Protein AF-A0A2T5JIT2-F1 (afdb_monomer_lite)

Sequence (147 aa):
MPAYPKAENPLPFDAGPASDNLHFIDGPSIVVGDDYIVRYTLVIKSSAGAMNISYEGMRCATDGARENARAEILILKFQVTEKRLYAIGRDDKTWVRVQVSKWEELEDISQHYAQRALSRYFFCPANIVVRNEREAIQALKRGSLHA

pLDDT: mean 87.12, std 15.05, range [44.0, 98.5]

Radius of gyration: 15.17 Å; chains: 1; bounding box: 47×31×35 Å

Foldseek 3Di:
DDQQADPVAWLWADLPPLAPWTKTWRLRQWWCDPVRKTWTWIWTAHPVGDIKIFTKIKHFLDQDDDPDPPPDDDPPPRGFMWMWTQWTADPVRDTDGDPDTDIDTQPPDSVSSNVVRCCPQAQQPVRHGDPTSVRRSVSSNVNSVVD

Structure (mmCIF, N/CA/C/O backbone):
data_AF-A0A2T5JIT2-F1
#
_entry.id   AF-A0A2T5JIT2-F1
#
loop_
_atom_site.group_PDB
_atom_site.id
_atom_site.type_symbol
_atom_site.label_atom_id
_atom_site.label_alt_id
_atom_site.label_comp_id
_atom_site.label_asym_id
_atom_site.label_entity_id
_atom_site.label_seq_id
_atom_site.pdbx_PDB_ins_code
_atom_site.Cartn_x
_atom_site.Cartn_y
_atom_site.Cartn_z
_atom_site.occupancy
_atom_site.B_iso_or_equiv
_atom_site.auth_seq_id
_atom_site.auth_comp_id
_atom_site.auth_asym_id
_atom_site.auth_atom_id
_atom_site.pdbx_PDB_model_num
ATOM 1 N N . MET A 1 1 ? -11.744 2.274 -11.460 1.00 89.38 1 MET A N 1
ATOM 2 C CA . MET A 1 1 ? -11.612 2.277 -9.988 1.00 89.38 1 MET A CA 1
ATOM 3 C C . MET A 1 1 ? -11.806 0.852 -9.510 1.00 89.38 1 MET A C 1
ATOM 5 O O . MET A 1 1 ? -12.659 0.196 -10.106 1.00 89.38 1 MET A O 1
ATOM 9 N N . PRO A 1 2 ? -11.039 0.356 -8.524 1.00 94.75 2 PRO A N 1
ATOM 10 C CA . PRO A 1 2 ? -11.311 -0.954 -7.942 1.00 94.75 2 PRO A CA 1
ATOM 11 C C . PRO A 1 2 ? -12.689 -0.959 -7.271 1.00 94.75 2 PRO A C 1
ATOM 13 O O . PRO A 1 2 ? -13.261 0.101 -6.978 1.00 94.75 2 PRO A O 1
ATOM 16 N N . ALA A 1 3 ? -13.217 -2.154 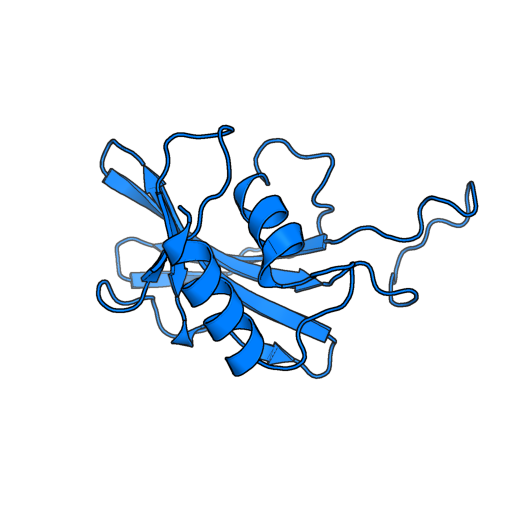-7.012 1.00 95.25 3 ALA A N 1
ATOM 17 C CA . ALA A 1 3 ? -14.346 -2.294 -6.103 1.00 95.25 3 ALA A CA 1
ATOM 18 C C . ALA A 1 3 ? -13.995 -1.661 -4.745 1.00 95.25 3 ALA A C 1
ATOM 20 O O . ALA A 1 3 ? -12.835 -1.656 -4.335 1.00 95.25 3 ALA A O 1
ATOM 21 N N . TYR A 1 4 ? -14.986 -1.088 -4.062 1.00 94.69 4 TYR A N 1
ATOM 22 C CA . TYR A 1 4 ? -14.755 -0.538 -2.729 1.00 94.69 4 TYR A CA 1
ATOM 23 C C . TYR A 1 4 ? -14.382 -1.675 -1.756 1.00 94.69 4 TYR A C 1
ATOM 25 O O . TYR A 1 4 ? -15.023 -2.734 -1.816 1.00 94.69 4 TYR A O 1
ATOM 33 N N . PRO A 1 5 ? -13.376 -1.490 -0.879 1.00 93.44 5 PRO A N 1
ATOM 34 C CA . PRO A 1 5 ? -12.900 -2.549 0.003 1.00 93.44 5 PRO A CA 1
ATOM 35 C C . PRO A 1 5 ? -14.010 -3.059 0.925 1.00 93.44 5 PRO A C 1
ATOM 37 O O . PRO A 1 5 ? -14.796 -2.289 1.484 1.00 93.44 5 PRO A O 1
ATOM 40 N N . LYS A 1 6 ? -14.072 -4.380 1.092 1.00 89.06 6 LYS A N 1
ATOM 41 C CA . LYS A 1 6 ? -15.003 -5.036 2.021 1.00 89.06 6 LYS A CA 1
ATOM 42 C C . LYS A 1 6 ? -14.311 -5.283 3.357 1.00 89.06 6 LYS A C 1
ATOM 44 O O . LYS A 1 6 ? -13.119 -5.569 3.388 1.00 89.06 6 LYS A O 1
ATOM 49 N N . ALA A 1 7 ? -15.076 -5.252 4.447 1.00 76.69 7 ALA A N 1
ATOM 50 C CA . ALA A 1 7 ? -14.555 -5.473 5.800 1.00 76.69 7 ALA A CA 1
ATOM 51 C C . ALA A 1 7 ? -13.877 -6.847 5.989 1.00 76.69 7 ALA A C 1
ATOM 53 O O . ALA A 1 7 ? -13.028 -6.994 6.859 1.00 76.69 7 ALA A O 1
ATOM 54 N N . GLU A 1 8 ? -14.234 -7.832 5.164 1.00 76.50 8 GLU A N 1
ATOM 55 C CA . GLU A 1 8 ? -13.755 -9.219 5.236 1.00 76.50 8 GLU A CA 1
ATOM 56 C C . GLU A 1 8 ? -12.420 -9.460 4.502 1.00 76.50 8 GLU A C 1
ATOM 58 O O . GLU A 1 8 ? -11.812 -10.512 4.675 1.00 76.50 8 GLU A O 1
ATOM 63 N N . ASN A 1 9 ? -11.946 -8.500 3.696 1.00 70.75 9 ASN A N 1
ATOM 64 C CA . ASN A 1 9 ? -10.784 -8.664 2.810 1.00 70.75 9 ASN A CA 1
ATOM 65 C C . ASN A 1 9 ? -9.482 -7.889 3.146 1.00 70.75 9 ASN A C 1
ATOM 67 O O . ASN A 1 9 ? -8.560 -7.956 2.321 1.00 70.75 9 ASN A O 1
ATOM 71 N N . PRO A 1 10 ? -9.332 -7.150 4.266 1.00 81.12 10 PRO A N 1
ATOM 72 C CA . PRO A 1 10 ? -8.114 -6.386 4.485 1.00 81.12 10 PRO A CA 1
ATOM 73 C C . PRO A 1 10 ? -6.951 -7.296 4.914 1.00 81.12 10 PRO A C 1
ATOM 75 O O . PRO A 1 10 ? -7.020 -7.978 5.933 1.00 81.12 10 PRO A O 1
ATOM 78 N N . LEU A 1 11 ? -5.863 -7.287 4.143 1.00 94.31 11 LEU A N 1
ATOM 79 C CA . LEU A 1 11 ? -4.583 -7.902 4.494 1.00 94.31 11 LEU A CA 1
ATOM 80 C C . LEU A 1 11 ? -3.818 -6.941 5.419 1.00 94.31 11 LEU A C 1
ATOM 82 O O . LEU A 1 11 ? -3.402 -5.882 4.938 1.00 94.31 11 LEU A O 1
ATOM 86 N N . PRO A 1 12 ? -3.648 -7.250 6.717 1.00 94.88 12 PRO A N 1
ATOM 87 C CA . PRO A 1 12 ? -2.957 -6.361 7.644 1.00 94.88 12 PRO A CA 1
ATOM 88 C C . PRO A 1 12 ? -1.453 -6.341 7.374 1.00 94.88 12 PRO A C 1
ATOM 90 O O . PRO A 1 12 ? -0.874 -7.346 6.958 1.00 94.88 12 PRO A O 1
ATOM 93 N N . PHE A 1 13 ? -0.804 -5.220 7.655 1.00 95.12 13 PHE A N 1
ATOM 94 C CA . PHE A 1 13 ? 0.654 -5.133 7.654 1.00 95.12 13 PHE A CA 1
ATOM 95 C C . PHE A 1 13 ? 1.135 -4.151 8.719 1.00 95.12 13 PHE A C 1
ATOM 97 O O . PHE A 1 13 ? 0.423 -3.210 9.064 1.00 95.12 13 PHE A O 1
ATOM 104 N N . ASP A 1 14 ? 2.355 -4.363 9.207 1.00 93.56 14 ASP A N 1
ATOM 105 C CA . ASP A 1 14 ? 3.016 -3.425 10.109 1.00 93.56 14 ASP A CA 1
ATOM 106 C C . ASP A 1 14 ? 3.661 -2.282 9.306 1.00 93.56 14 ASP A C 1
ATOM 108 O O . ASP A 1 14 ? 4.514 -2.503 8.439 1.00 93.56 14 ASP A O 1
ATOM 112 N N . ALA A 1 15 ? 3.232 -1.049 9.581 1.00 93.62 15 ALA A N 1
ATOM 113 C CA . ALA A 1 15 ? 3.798 0.168 9.004 1.00 93.62 15 ALA A CA 1
ATOM 114 C C . ALA A 1 15 ? 4.968 0.745 9.831 1.00 93.62 15 ALA A C 1
ATOM 116 O O . ALA A 1 15 ? 5.519 1.795 9.481 1.00 93.62 15 ALA A O 1
ATOM 117 N N . GLY A 1 16 ? 5.355 0.062 10.908 1.00 90.94 16 GLY A N 1
ATOM 118 C CA . GLY A 1 16 ? 6.382 0.457 11.856 1.00 90.94 16 GLY A CA 1
ATOM 119 C C . GLY A 1 16 ? 5.889 1.456 12.912 1.00 90.94 16 GLY A C 1
ATOM 120 O O . GLY A 1 16 ? 4.746 1.911 12.888 1.00 90.94 16 GLY A O 1
ATOM 121 N N . PRO A 1 17 ? 6.782 1.892 13.818 1.00 91.19 17 PRO A N 1
ATOM 122 C CA . PRO A 1 17 ? 6.426 2.642 15.029 1.00 91.19 17 PRO A CA 1
ATOM 123 C C . PRO A 1 17 ? 6.083 4.120 14.781 1.00 91.19 17 PRO A C 1
ATOM 125 O O . PRO A 1 17 ? 5.948 4.896 15.722 1.00 91.19 17 PRO A O 1
ATOM 128 N N . ALA A 1 18 ? 5.992 4.554 13.522 1.00 90.25 18 ALA A N 1
ATOM 129 C CA . ALA A 1 18 ? 5.699 5.945 13.184 1.00 90.25 18 ALA A CA 1
ATOM 130 C C . ALA A 1 18 ? 4.248 6.346 13.516 1.00 90.25 18 ALA A C 1
ATOM 132 O O . ALA A 1 18 ? 3.926 7.534 13.516 1.00 90.25 18 ALA A O 1
ATOM 133 N N . SER A 1 19 ? 3.361 5.374 13.750 1.00 89.94 19 SER A N 1
ATOM 134 C CA . SER A 1 19 ? 1.955 5.600 14.069 1.00 89.94 19 SER A CA 1
ATOM 135 C C . SER A 1 19 ? 1.327 4.369 14.723 1.00 89.94 19 SER A C 1
ATOM 137 O O . SER A 1 19 ? 1.594 3.258 14.288 1.00 89.94 19 SER A O 1
ATOM 139 N N . ASP A 1 20 ? 0.397 4.586 15.657 1.00 91.00 20 ASP A N 1
ATOM 140 C CA . ASP A 1 20 ? -0.438 3.529 16.259 1.00 91.00 20 ASP A CA 1
ATOM 141 C C . ASP A 1 20 ? -1.693 3.187 15.428 1.00 91.00 20 ASP A C 1
ATOM 143 O O . ASP A 1 20 ? -2.626 2.539 15.908 1.00 91.00 20 ASP A O 1
ATOM 147 N N . ASN A 1 21 ? -1.785 3.688 14.193 1.00 95.12 21 ASN A N 1
ATOM 148 C CA . ASN A 1 21 ? -2.878 3.327 13.297 1.00 95.12 21 ASN A CA 1
ATOM 149 C C . ASN A 1 21 ? -2.756 1.856 12.871 1.00 95.12 21 ASN A C 1
ATOM 151 O O . ASN A 1 21 ? -1.662 1.310 12.801 1.00 95.12 21 ASN A O 1
ATOM 155 N N . LEU A 1 22 ? -3.882 1.240 12.515 1.00 94.56 22 LEU A N 1
ATOM 156 C CA . LEU A 1 22 ? -3.909 -0.068 11.867 1.00 94.56 22 LEU A CA 1
ATOM 157 C C . LEU A 1 22 ? -3.912 0.110 10.348 1.00 94.56 22 LEU A C 1
ATOM 159 O O . LEU A 1 22 ? -4.678 0.928 9.823 1.00 94.56 22 LEU A O 1
ATOM 163 N N . HIS A 1 23 ? -3.111 -0.683 9.641 1.00 96.12 23 HIS A N 1
ATOM 164 C CA . HIS A 1 23 ? -2.936 -0.567 8.195 1.00 96.12 23 HIS A CA 1
ATOM 165 C C . HIS A 1 23 ? -3.285 -1.861 7.492 1.00 96.12 23 HIS A C 1
ATOM 167 O O . HIS A 1 23 ? -2.924 -2.956 7.922 1.00 96.12 23 HIS A O 1
ATOM 173 N N . PHE A 1 24 ? -3.980 -1.715 6.370 1.00 96.38 24 PHE A N 1
ATOM 174 C CA . PHE A 1 24 ? -4.420 -2.846 5.584 1.00 96.38 24 PHE A CA 1
ATOM 175 C C . PHE A 1 24 ? -4.362 -2.564 4.089 1.00 96.38 24 PHE A C 1
ATOM 177 O O . PHE A 1 24 ? -4.576 -1.435 3.646 1.00 96.38 24 PHE A O 1
ATOM 184 N N . ILE A 1 25 ? -4.157 -3.620 3.309 1.00 97.50 25 ILE A N 1
ATOM 185 C CA . ILE A 1 25 ? -4.337 -3.612 1.858 1.00 97.50 25 ILE A CA 1
ATOM 186 C C . ILE A 1 25 ? -5.568 -4.437 1.497 1.00 97.50 25 ILE A C 1
ATOM 188 O O . ILE A 1 25 ? -5.705 -5.575 1.940 1.00 97.50 25 ILE A O 1
ATOM 192 N N . ASP A 1 26 ? -6.450 -3.904 0.655 1.00 96.50 26 ASP A N 1
ATOM 193 C CA . ASP A 1 26 ? -7.521 -4.710 0.062 1.00 96.50 26 ASP A CA 1
ATOM 194 C C . ASP A 1 26 ? -6.927 -5.658 -0.984 1.00 96.50 26 ASP A C 1
ATOM 196 O O . ASP A 1 26 ? -6.538 -5.232 -2.070 1.00 96.50 26 ASP A O 1
ATOM 200 N N . GLY A 1 27 ? -6.830 -6.948 -0.658 1.00 95.25 27 GLY A N 1
ATOM 201 C CA . GLY A 1 27 ? -6.196 -7.945 -1.530 1.00 95.25 27 GLY A CA 1
ATOM 202 C C . GLY A 1 27 ? -6.743 -7.968 -2.970 1.00 95.25 27 GLY A C 1
ATOM 203 O O . GLY A 1 27 ? -5.940 -7.948 -3.902 1.00 95.25 27 GLY A O 1
ATOM 204 N N . PRO A 1 28 ? -8.075 -7.964 -3.184 1.00 95.62 28 PRO A N 1
ATOM 205 C CA . PRO A 1 28 ? -8.675 -7.925 -4.522 1.00 95.62 28 PRO A CA 1
ATOM 206 C C . PRO A 1 28 ? -8.367 -6.666 -5.344 1.00 95.62 28 PRO A C 1
ATOM 208 O O . PRO A 1 28 ? -8.504 -6.702 -6.565 1.00 95.62 28 PRO A O 1
ATOM 211 N N . SER A 1 29 ? -7.981 -5.556 -4.708 1.00 96.75 29 SER A N 1
ATOM 212 C CA . SER A 1 29 ? -7.601 -4.322 -5.410 1.00 96.75 29 SER A CA 1
ATOM 213 C C . SER A 1 29 ? -6.195 -4.356 -6.015 1.00 96.75 29 SER A C 1
ATOM 215 O O . SER A 1 29 ? -5.875 -3.473 -6.816 1.00 96.75 29 SER A O 1
ATOM 217 N N . ILE A 1 30 ? -5.356 -5.320 -5.613 1.00 97.62 30 ILE A N 1
ATOM 218 C CA . ILE A 1 30 ? -3.963 -5.396 -6.053 1.00 97.62 30 ILE A CA 1
ATOM 219 C C . ILE A 1 30 ? -3.925 -5.757 -7.537 1.00 97.62 30 ILE A C 1
ATOM 221 O O . ILE A 1 30 ? -4.472 -6.777 -7.945 1.00 97.62 30 ILE A O 1
ATOM 225 N N . VAL A 1 31 ? -3.242 -4.928 -8.322 1.00 97.69 31 VAL A N 1
ATOM 226 C CA . VAL A 1 31 ? -2.943 -5.167 -9.739 1.00 97.69 31 VAL A CA 1
ATOM 227 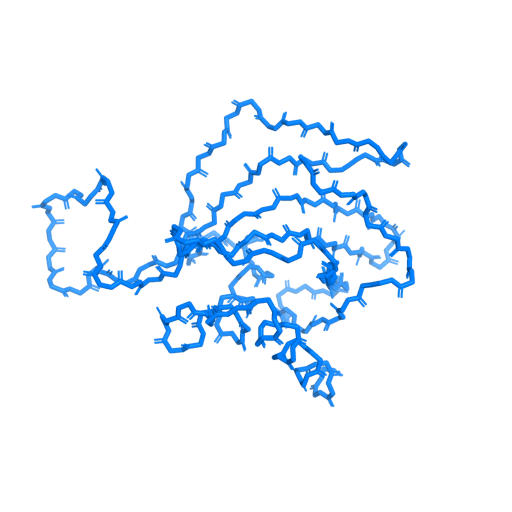C C . VAL A 1 31 ? -1.481 -4.826 -9.982 1.00 97.69 31 VAL A C 1
ATOM 229 O O . VAL A 1 31 ? -1.052 -3.717 -9.653 1.00 97.69 31 VAL A O 1
ATOM 232 N N . VAL A 1 32 ? -0.725 -5.746 -10.576 1.00 96.69 32 VAL A N 1
ATOM 233 C CA . VAL A 1 32 ? 0.638 -5.484 -11.052 1.00 96.69 32 VAL A CA 1
ATOM 234 C C . VAL A 1 32 ? 0.555 -5.296 -12.558 1.00 96.69 32 VAL A C 1
ATOM 236 O O . VAL A 1 32 ? 0.340 -6.248 -13.299 1.00 96.69 32 VAL A O 1
ATOM 239 N N . GLY A 1 33 ? 0.642 -4.044 -13.007 1.00 92.94 33 GLY A N 1
ATOM 240 C CA . GLY A 1 33 ? 0.536 -3.737 -14.430 1.00 92.94 33 GLY A CA 1
ATOM 241 C C . GLY A 1 33 ? 1.819 -4.055 -15.195 1.00 92.94 33 GLY A C 1
ATOM 242 O O . GLY A 1 33 ? 2.913 -4.008 -14.633 1.00 92.94 33 GLY A O 1
ATOM 243 N N . ASP A 1 34 ? 1.690 -4.264 -16.507 1.00 90.94 34 ASP A N 1
ATOM 244 C CA . ASP A 1 34 ? 2.828 -4.376 -17.439 1.00 90.94 34 ASP A CA 1
ATOM 245 C C . ASP A 1 34 ? 3.679 -3.089 -17.496 1.00 90.94 34 ASP A C 1
ATOM 247 O O . ASP A 1 34 ? 4.787 -3.076 -18.024 1.00 90.94 34 ASP A O 1
ATOM 251 N N . ASP A 1 35 ? 3.163 -1.996 -16.928 1.00 89.25 35 ASP A N 1
ATOM 252 C CA . ASP A 1 35 ? 3.859 -0.731 -16.708 1.00 89.25 35 ASP A CA 1
ATOM 253 C C . ASP A 1 35 ? 4.705 -0.705 -15.425 1.00 89.25 35 ASP A C 1
ATOM 255 O O . ASP A 1 35 ? 5.190 0.356 -15.029 1.00 89.25 35 ASP A O 1
ATOM 259 N N . TYR A 1 36 ? 4.881 -1.858 -14.773 1.00 89.75 36 TYR A N 1
ATOM 260 C CA . TYR A 1 36 ? 5.641 -2.034 -13.533 1.00 89.75 36 TYR A CA 1
ATOM 261 C C . TYR A 1 36 ? 5.094 -1.219 -12.349 1.00 89.75 36 TYR A C 1
ATOM 263 O O . TYR A 1 36 ? 5.807 -0.957 -11.376 1.00 89.75 36 TYR A O 1
ATOM 271 N N . ILE A 1 37 ? 3.817 -0.826 -12.406 1.00 95.00 37 ILE A N 1
ATOM 272 C CA . ILE A 1 37 ? 3.127 -0.137 -11.315 1.00 95.00 37 ILE A CA 1
ATOM 273 C C . ILE A 1 37 ? 2.276 -1.142 -10.542 1.00 95.00 37 ILE A C 1
ATOM 275 O O . ILE A 1 37 ? 1.353 -1.750 -11.091 1.00 95.00 37 ILE A O 1
ATOM 279 N N . VAL A 1 38 ? 2.511 -1.223 -9.232 1.00 97.56 38 VAL A N 1
ATOM 280 C CA . VAL A 1 38 ? 1.616 -1.921 -8.303 1.00 97.56 38 VAL A CA 1
ATOM 281 C C . VAL A 1 38 ? 0.506 -0.962 -7.902 1.00 97.56 38 VAL A C 1
ATOM 283 O O . VAL A 1 38 ? 0.754 0.044 -7.239 1.00 97.56 38 VAL A O 1
ATOM 286 N N . ARG A 1 39 ? -0.725 -1.249 -8.315 1.00 98.31 39 ARG A N 1
ATOM 287 C CA . ARG A 1 39 ? -1.921 -0.494 -7.925 1.00 98.31 39 ARG A CA 1
ATOM 288 C C . ARG A 1 39 ? -2.624 -1.227 -6.799 1.00 98.31 39 ARG A C 1
ATOM 290 O O . ARG A 1 39 ? -2.743 -2.444 -6.862 1.00 98.31 39 ARG A O 1
ATOM 297 N N . TYR A 1 40 ? -3.078 -0.500 -5.786 1.00 98.25 40 TYR A N 1
ATOM 298 C CA . TYR A 1 40 ? -3.671 -1.089 -4.587 1.00 98.25 40 TYR A CA 1
ATOM 299 C C . TYR A 1 40 ? -4.570 -0.087 -3.861 1.00 98.25 40 TYR A C 1
ATOM 301 O O . TYR A 1 40 ? -4.447 1.129 -4.022 1.00 98.25 40 TYR A O 1
ATOM 309 N N . THR A 1 41 ? -5.466 -0.603 -3.029 1.00 98.12 41 THR A N 1
ATOM 310 C CA . THR A 1 41 ? -6.238 0.177 -2.067 1.00 98.12 41 THR A CA 1
ATOM 311 C C . THR A 1 41 ? -5.643 0.018 -0.675 1.00 98.12 41 THR A C 1
ATOM 313 O O . THR A 1 41 ? -5.588 -1.090 -0.141 1.00 98.12 41 THR A O 1
ATOM 316 N N . LEU A 1 42 ? -5.212 1.139 -0.094 1.00 98.00 42 LEU A N 1
ATOM 317 C CA . LEU A 1 42 ? -4.734 1.240 1.281 1.00 98.00 42 LEU A CA 1
ATOM 318 C C . LEU A 1 42 ? -5.883 1.686 2.183 1.00 98.00 42 LEU A C 1
ATOM 320 O O . LEU A 1 42 ? -6.611 2.630 1.872 1.00 98.00 42 LEU A O 1
ATOM 324 N N . VAL A 1 43 ? -6.019 1.003 3.313 1.00 96.81 43 VAL A N 1
ATOM 325 C CA . VAL A 1 43 ? -6.957 1.334 4.381 1.00 96.81 43 VAL A CA 1
ATOM 326 C C . VAL A 1 43 ? -6.151 1.608 5.643 1.00 96.81 43 VAL A C 1
ATOM 328 O O . VAL A 1 43 ? -5.418 0.742 6.114 1.00 96.81 43 VAL A O 1
ATOM 331 N N . ILE A 1 44 ? -6.296 2.807 6.198 1.00 96.00 44 ILE A N 1
ATOM 332 C CA . ILE A 1 44 ? -5.707 3.200 7.479 1.00 96.00 44 ILE A CA 1
ATOM 333 C C . ILE A 1 44 ? -6.845 3.442 8.458 1.00 96.00 44 ILE A C 1
ATOM 335 O O . ILE A 1 44 ? -7.720 4.267 8.192 1.00 96.00 44 ILE A O 1
ATOM 339 N N . LYS A 1 45 ? -6.831 2.749 9.593 1.00 95.12 45 LYS A N 1
ATOM 340 C CA . LYS A 1 45 ? -7.819 2.906 10.659 1.00 95.12 45 LYS A CA 1
ATOM 341 C C . LYS A 1 45 ? -7.148 3.457 11.910 1.00 95.12 45 LYS A C 1
ATOM 343 O O . LYS A 1 45 ? -6.199 2.862 12.408 1.00 95.12 45 LYS A O 1
ATOM 348 N N . SER A 1 46 ? -7.651 4.572 12.429 1.00 94.62 46 SER A N 1
ATOM 349 C CA . SER A 1 46 ? -7.155 5.136 13.684 1.00 94.62 46 SER A CA 1
ATOM 350 C C . SER A 1 46 ? -7.720 4.421 14.907 1.00 94.62 46 SER A C 1
ATOM 352 O O . SER A 1 46 ? -8.754 3.750 14.836 1.00 94.62 46 SER A O 1
ATOM 354 N N . SER A 1 47 ? -7.075 4.620 16.056 1.00 90.62 47 SER A N 1
ATOM 355 C CA . SER A 1 47 ? -7.568 4.150 17.358 1.00 90.62 47 SER A CA 1
ATOM 356 C C . SER A 1 47 ? -8.961 4.698 17.699 1.00 90.62 47 SER A C 1
ATOM 358 O O . SER A 1 47 ? -9.768 3.999 18.304 1.00 90.62 47 SER A O 1
ATOM 360 N N . ALA A 1 48 ? -9.281 5.913 17.239 1.00 92.94 48 ALA A N 1
ATOM 361 C CA . ALA A 1 48 ? -10.599 6.536 17.379 1.00 92.94 48 ALA A CA 1
ATOM 362 C C . ALA A 1 48 ? -11.645 6.021 16.366 1.00 92.94 48 ALA A C 1
ATOM 364 O O . ALA A 1 48 ? -12.792 6.460 16.387 1.00 92.94 48 ALA A O 1
ATOM 365 N N . GLY A 1 49 ? -11.269 5.107 15.466 1.00 90.19 49 GLY A N 1
ATOM 366 C CA . GLY A 1 49 ? -12.175 4.481 14.502 1.00 90.19 49 GLY A CA 1
ATOM 367 C C . GLY A 1 49 ? -12.347 5.229 13.179 1.00 90.19 49 GLY A C 1
ATOM 368 O O . GLY A 1 49 ? -13.085 4.746 12.323 1.00 90.19 49 GLY A O 1
ATOM 369 N N . ALA A 1 50 ? -11.650 6.350 12.969 1.00 92.75 50 ALA A N 1
ATOM 370 C CA . ALA A 1 50 ? -11.649 7.032 11.677 1.00 92.75 50 ALA A CA 1
ATOM 371 C C . ALA A 1 50 ? -10.932 6.175 10.624 1.00 92.75 50 ALA A C 1
ATOM 373 O O . ALA A 1 50 ? -9.879 5.596 10.903 1.00 92.75 50 ALA A O 1
ATOM 374 N N . MET A 1 51 ? -11.492 6.109 9.415 1.00 93.56 51 MET A N 1
ATOM 375 C CA . MET A 1 51 ? -10.922 5.357 8.300 1.00 93.56 51 MET A CA 1
ATOM 376 C C . MET A 1 51 ? -10.486 6.304 7.187 1.00 93.56 51 MET A C 1
ATOM 378 O O . MET A 1 51 ? -11.264 7.127 6.719 1.00 93.56 51 MET A O 1
ATOM 382 N N . ASN A 1 52 ? -9.247 6.148 6.731 1.00 95.06 52 ASN A N 1
ATOM 383 C CA . ASN A 1 52 ? -8.754 6.753 5.502 1.00 95.06 52 ASN A CA 1
ATOM 384 C C . ASN A 1 52 ? -8.564 5.650 4.469 1.00 95.06 52 ASN A C 1
ATOM 386 O O . ASN A 1 52 ? -7.829 4.692 4.711 1.00 95.06 52 ASN A O 1
ATOM 390 N N . ILE A 1 53 ? -9.233 5.785 3.328 1.00 97.06 53 ILE A N 1
ATOM 391 C CA . ILE A 1 53 ? -9.185 4.806 2.244 1.00 97.06 53 ILE A CA 1
ATOM 392 C C . ILE A 1 53 ? -8.676 5.514 0.995 1.00 97.06 53 ILE A C 1
ATOM 394 O O . ILE A 1 53 ? -9.255 6.510 0.559 1.00 97.06 53 ILE A O 1
ATOM 398 N N . SER A 1 54 ? -7.605 5.002 0.404 1.00 98.25 54 SER A N 1
ATOM 399 C CA . SER A 1 54 ? -7.000 5.559 -0.804 1.00 98.25 54 SER A CA 1
ATOM 400 C C . SER A 1 54 ? -6.790 4.476 -1.853 1.00 98.25 54 SER A C 1
ATOM 402 O O . SER A 1 54 ? -6.474 3.334 -1.535 1.00 98.25 54 SER A O 1
ATOM 404 N N . TYR A 1 55 ? -6.980 4.831 -3.124 1.00 98.44 55 TYR A N 1
ATOM 405 C CA . TYR A 1 55 ? -6.519 4.026 -4.251 1.00 98.44 55 TYR A CA 1
ATOM 406 C C . TYR A 1 55 ? -5.241 4.650 -4.792 1.00 98.44 55 TYR A C 1
ATOM 408 O O . TYR A 1 55 ? -5.241 5.803 -5.239 1.00 98.44 55 TYR A O 1
ATOM 416 N N . GLU A 1 56 ? -4.159 3.891 -4.730 1.00 98.50 56 GLU A N 1
ATOM 417 C CA . GLU A 1 56 ? -2.801 4.353 -4.973 1.00 98.50 56 GLU A CA 1
ATOM 418 C C . GLU A 1 56 ? -2.103 3.477 -6.015 1.00 98.50 56 GLU A C 1
ATOM 420 O O . GLU A 1 56 ? -2.540 2.373 -6.347 1.00 98.50 56 GLU A O 1
ATOM 425 N N . GLY A 1 57 ? -1.012 3.998 -6.563 1.00 97.88 57 GLY A N 1
ATOM 426 C CA . GLY A 1 57 ? -0.052 3.251 -7.359 1.00 97.88 57 GLY A CA 1
ATOM 427 C C . GLY A 1 57 ? 1.348 3.475 -6.828 1.00 97.88 57 GLY A C 1
ATOM 428 O O . GLY A 1 57 ? 1.666 4.581 -6.402 1.00 97.88 57 GLY A O 1
ATOM 429 N N . MET A 1 58 ? 2.182 2.449 -6.897 1.00 96.56 58 MET A N 1
ATOM 430 C CA . MET A 1 58 ? 3.585 2.498 -6.517 1.00 96.56 58 MET A CA 1
ATOM 431 C C . MET A 1 58 ? 4.437 2.033 -7.688 1.00 96.56 58 MET A C 1
ATOM 433 O O . MET A 1 58 ? 4.165 0.985 -8.273 1.00 96.56 58 MET A O 1
ATOM 437 N N . ARG A 1 59 ? 5.457 2.821 -8.024 1.00 92.75 59 ARG A N 1
ATOM 438 C CA . ARG A 1 59 ? 6.495 2.435 -8.980 1.00 92.75 59 ARG A CA 1
ATOM 439 C C . ARG A 1 59 ? 7.806 2.285 -8.229 1.00 92.75 59 ARG A C 1
ATOM 441 O O . ARG A 1 59 ? 8.236 3.215 -7.545 1.00 92.75 59 ARG A O 1
ATOM 448 N N . CYS A 1 60 ? 8.391 1.099 -8.321 1.00 90.25 60 CYS A N 1
ATOM 449 C CA . CYS A 1 60 ? 9.641 0.795 -7.647 1.00 90.25 60 CYS A CA 1
ATOM 450 C C . CYS A 1 60 ? 10.802 1.552 -8.289 1.00 90.25 60 CYS A C 1
ATOM 452 O O . CYS A 1 60 ? 10.762 1.933 -9.459 1.00 90.25 60 CYS A O 1
ATOM 454 N N . ALA A 1 61 ? 11.849 1.741 -7.499 1.00 78.31 61 ALA A N 1
ATOM 455 C CA . ALA A 1 61 ? 13.127 2.288 -7.908 1.00 78.31 61 ALA A CA 1
ATOM 456 C C . ALA A 1 61 ? 13.914 1.339 -8.842 1.00 78.31 61 ALA A C 1
ATOM 458 O O . ALA A 1 61 ? 15.029 0.942 -8.521 1.00 78.31 61 ALA A O 1
ATOM 459 N N . THR A 1 62 ? 13.339 0.938 -9.976 1.00 64.44 62 THR A N 1
ATOM 460 C CA . THR A 1 62 ? 14.044 0.152 -10.998 1.00 64.44 62 THR A CA 1
ATOM 461 C C . THR A 1 62 ? 14.857 1.077 -11.903 1.00 64.44 62 THR A C 1
ATOM 463 O O . THR A 1 62 ? 14.409 2.188 -12.189 1.00 64.44 62 THR A O 1
ATOM 466 N N . ASP A 1 63 ? 16.013 0.615 -12.387 1.00 55.00 63 ASP A N 1
ATOM 467 C CA . ASP A 1 63 ? 17.073 1.392 -13.065 1.00 55.00 63 ASP A CA 1
ATOM 468 C C . ASP A 1 63 ? 16.703 2.087 -14.406 1.00 55.00 63 ASP A C 1
ATOM 470 O O . ASP A 1 63 ? 17.577 2.439 -15.195 1.00 55.00 63 ASP A O 1
ATOM 474 N N . GLY A 1 64 ? 15.432 2.364 -14.697 1.00 51.50 64 GLY A N 1
ATOM 475 C CA . GLY A 1 64 ? 15.069 3.170 -15.860 1.00 51.50 64 GLY A CA 1
ATOM 476 C C . GLY A 1 64 ? 13.573 3.338 -16.068 1.00 51.50 64 GLY A C 1
ATOM 477 O O . GLY A 1 64 ? 12.971 2.517 -16.741 1.00 51.50 64 GLY A O 1
ATOM 478 N N . ALA A 1 65 ? 12.984 4.417 -15.536 1.00 49.56 65 ALA A N 1
ATOM 479 C CA . ALA A 1 65 ? 11.709 4.981 -16.017 1.00 49.56 65 ALA A CA 1
ATOM 480 C C . ALA A 1 65 ? 11.337 6.308 -15.317 1.00 49.56 65 ALA A C 1
ATOM 482 O O . ALA A 1 65 ? 10.190 6.504 -14.909 1.00 49.56 65 ALA A O 1
ATOM 483 N N . ARG A 1 66 ? 12.274 7.251 -15.138 1.00 54.34 66 ARG A N 1
ATOM 484 C CA . ARG A 1 66 ? 11.882 8.611 -14.727 1.00 54.34 66 ARG A CA 1
ATOM 485 C C . ARG A 1 66 ? 11.767 9.517 -15.940 1.00 54.34 66 ARG A C 1
ATOM 487 O O . ARG A 1 66 ? 12.769 9.899 -16.527 1.00 54.34 66 ARG A O 1
ATOM 494 N N . GLU A 1 67 ? 10.537 9.932 -16.228 1.00 52.31 67 GLU A N 1
ATOM 495 C CA . GLU A 1 67 ? 10.188 10.975 -17.207 1.00 52.31 67 GLU A CA 1
ATOM 496 C C . GLU A 1 67 ? 10.842 12.338 -16.890 1.00 52.31 67 GLU A C 1
ATOM 498 O O . GLU A 1 67 ? 10.909 13.202 -17.752 1.00 52.31 67 GLU A O 1
ATOM 503 N N . ASN A 1 68 ? 11.362 12.526 -15.667 1.00 51.69 68 ASN A N 1
ATOM 504 C CA . ASN A 1 68 ? 11.854 13.810 -15.158 1.00 51.69 68 ASN A CA 1
ATOM 505 C C . ASN A 1 68 ? 13.193 13.696 -14.407 1.00 51.69 68 ASN A C 1
ATOM 507 O O . ASN A 1 68 ? 13.380 14.349 -13.378 1.00 51.69 68 ASN A O 1
ATOM 511 N N . ALA A 1 69 ? 14.127 12.859 -14.872 1.00 53.31 69 ALA A N 1
ATOM 512 C CA . ALA A 1 69 ? 15.487 12.867 -14.332 1.00 53.31 69 ALA A CA 1
ATOM 513 C C . ALA A 1 69 ? 16.143 14.231 -14.629 1.00 53.31 69 ALA A C 1
ATOM 515 O O . ALA A 1 69 ? 16.706 14.446 -15.700 1.00 53.31 69 ALA A O 1
ATOM 516 N N . ARG A 1 70 ? 16.026 15.188 -13.696 1.00 52.50 70 ARG A N 1
ATOM 517 C CA . ARG A 1 70 ? 16.791 16.439 -13.730 1.00 52.50 70 ARG A CA 1
ATOM 518 C C . ARG A 1 70 ? 18.266 16.064 -13.847 1.00 52.50 70 ARG A C 1
ATOM 520 O O . ARG A 1 70 ? 18.801 15.393 -12.970 1.00 52.50 70 ARG A O 1
ATOM 527 N N . ALA A 1 71 ? 18.884 16.490 -14.943 1.00 47.28 71 ALA A N 1
ATOM 528 C CA . ALA A 1 71 ? 20.238 16.148 -15.366 1.00 47.28 71 ALA A CA 1
ATOM 529 C C . ALA A 1 71 ? 21.352 16.767 -14.498 1.00 47.28 71 ALA A C 1
ATOM 531 O O . ALA A 1 71 ? 22.442 17.040 -14.988 1.00 47.28 71 ALA A O 1
ATOM 532 N N . GLU A 1 72 ? 21.114 16.973 -13.205 1.00 49.47 72 GLU A N 1
ATOM 533 C CA . GLU A 1 72 ? 22.105 17.523 -12.293 1.00 49.47 72 GLU A CA 1
ATOM 534 C C . GLU A 1 72 ? 22.225 16.667 -11.025 1.00 49.47 72 GLU A C 1
ATOM 536 O O . GLU A 1 72 ? 21.391 16.702 -10.121 1.00 49.47 72 GLU A O 1
ATOM 541 N N . ILE A 1 73 ? 23.374 15.983 -10.978 1.00 47.34 73 ILE A N 1
ATOM 542 C CA . ILE A 1 73 ? 24.193 15.668 -9.799 1.00 47.34 73 ILE A CA 1
ATOM 543 C C . ILE A 1 73 ? 24.083 14.236 -9.242 1.00 47.34 73 ILE A C 1
ATOM 545 O O . ILE A 1 73 ? 23.130 13.846 -8.572 1.00 47.34 73 ILE A O 1
ATOM 549 N N . LEU A 1 74 ? 25.219 13.548 -9.434 1.00 44.00 74 LEU A N 1
ATOM 550 C CA . LEU A 1 74 ? 25.720 12.320 -8.815 1.00 44.00 74 LEU A CA 1
ATOM 551 C C . LEU A 1 74 ? 24.978 11.018 -9.149 1.00 44.00 74 LEU A C 1
ATOM 553 O O . LEU A 1 74 ? 23.782 10.863 -8.939 1.00 44.00 74 LEU A O 1
ATOM 557 N N . ILE A 1 75 ? 25.782 10.028 -9.540 1.00 52.28 75 ILE A N 1
ATOM 558 C CA . ILE A 1 75 ? 25.516 8.602 -9.822 1.00 52.28 75 ILE A CA 1
ATOM 559 C C . ILE A 1 75 ? 24.695 7.872 -8.716 1.00 52.28 75 ILE A C 1
ATOM 561 O O . ILE A 1 75 ? 24.351 6.707 -8.857 1.00 52.28 75 ILE A O 1
ATOM 565 N N . LEU A 1 76 ? 24.311 8.558 -7.633 1.00 51.25 76 LEU A N 1
ATOM 566 C CA . LEU A 1 76 ? 23.664 8.023 -6.433 1.00 51.25 76 LEU A CA 1
ATOM 567 C C 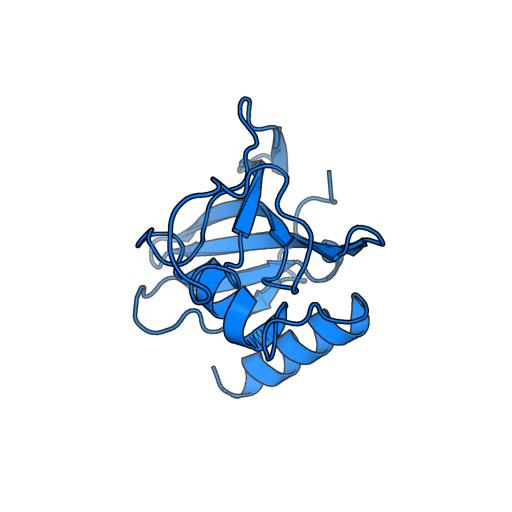. LEU A 1 76 ? 22.154 8.324 -6.301 1.00 51.25 76 LEU A C 1
ATOM 569 O O . LEU A 1 76 ? 21.506 7.703 -5.466 1.00 51.25 76 LEU A O 1
ATOM 573 N N . LYS A 1 77 ? 21.551 9.227 -7.094 1.00 51.41 77 LYS A N 1
ATOM 574 C CA . LYS A 1 77 ? 20.110 9.580 -6.963 1.00 51.41 77 LYS A CA 1
ATOM 575 C C . LYS A 1 77 ? 19.125 8.671 -7.725 1.00 51.41 77 LYS A C 1
ATOM 577 O O . LYS A 1 77 ? 17.921 8.937 -7.747 1.00 51.41 77 LYS A O 1
ATOM 582 N N . PHE A 1 78 ? 19.605 7.607 -8.367 1.00 56.53 78 PHE A N 1
ATOM 583 C CA . PHE A 1 78 ? 18.836 6.885 -9.390 1.00 56.53 78 PHE A CA 1
ATOM 584 C C . PHE A 1 78 ? 17.788 5.891 -8.867 1.00 56.53 78 PHE A C 1
ATOM 586 O O . PHE A 1 78 ? 16.974 5.418 -9.654 1.00 56.53 78 PHE A O 1
ATOM 593 N N . GLN A 1 79 ? 17.709 5.650 -7.555 1.00 63.50 7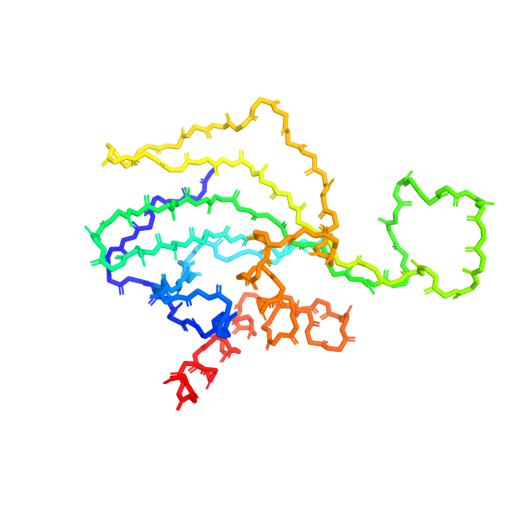9 GLN A N 1
ATOM 594 C CA . GLN A 1 79 ? 16.763 4.694 -6.978 1.00 63.50 79 GLN A CA 1
ATOM 595 C C . GLN A 1 79 ? 15.816 5.366 -5.975 1.00 63.50 79 GLN A C 1
ATOM 597 O O . GLN A 1 79 ? 16.119 5.493 -4.798 1.00 63.50 79 GLN A O 1
ATOM 602 N N . VAL A 1 80 ? 14.652 5.813 -6.450 1.00 77.75 80 VAL A N 1
ATOM 603 C CA . VAL A 1 80 ? 13.580 6.391 -5.615 1.00 77.75 80 VAL A CA 1
ATOM 604 C C . VAL A 1 80 ? 12.275 5.736 -6.020 1.00 77.75 80 VAL A C 1
ATOM 606 O O . VAL A 1 80 ? 11.901 5.770 -7.195 1.00 77.75 80 VAL A O 1
ATOM 609 N N . THR A 1 81 ? 11.624 5.116 -5.041 1.00 88.62 81 THR A N 1
ATOM 610 C CA . THR A 1 81 ? 10.260 4.622 -5.174 1.00 88.62 81 THR A CA 1
ATOM 611 C C . THR A 1 81 ? 9.320 5.807 -5.050 1.00 88.62 81 THR A C 1
ATOM 613 O O . THR A 1 81 ? 9.470 6.661 -4.171 1.00 88.62 81 THR A O 1
ATOM 616 N N . GLU A 1 82 ? 8.324 5.847 -5.923 1.00 92.12 82 GLU A N 1
ATOM 617 C CA . GLU A 1 82 ? 7.317 6.896 -5.923 1.00 92.12 82 GLU A CA 1
ATOM 618 C C . GLU A 1 82 ? 5.933 6.287 -5.767 1.00 92.12 82 GLU A C 1
ATOM 620 O O . GLU A 1 82 ? 5.648 5.200 -6.282 1.00 92.12 82 GLU A O 1
ATOM 625 N N . LYS A 1 83 ? 5.050 7.026 -5.098 1.00 95.50 83 LYS A N 1
ATOM 626 C CA . LYS A 1 83 ? 3.621 6.742 -5.106 1.00 95.50 83 LYS A CA 1
ATOM 627 C C . LYS A 1 83 ? 2.856 7.739 -5.955 1.00 95.50 83 LYS A C 1
ATOM 629 O O . LYS A 1 83 ? 3.309 8.849 -6.221 1.00 95.50 83 LYS A O 1
ATOM 634 N N . ARG A 1 84 ? 1.640 7.358 -6.310 1.00 96.50 84 ARG A N 1
ATOM 635 C CA . ARG A 1 84 ? 0.649 8.217 -6.938 1.00 96.50 84 ARG A CA 1
ATOM 636 C C . ARG A 1 84 ? -0.708 7.946 -6.319 1.00 96.50 84 ARG A C 1
ATOM 638 O O . ARG A 1 84 ? -1.163 6.809 -6.305 1.00 96.50 84 ARG A O 1
ATOM 645 N N . LEU A 1 85 ? -1.369 8.993 -5.841 1.00 97.88 85 LEU A N 1
ATOM 646 C CA . LEU A 1 85 ? -2.755 8.912 -5.388 1.00 97.88 85 LEU A CA 1
ATOM 647 C C . LEU A 1 85 ? -3.687 9.044 -6.598 1.00 97.88 85 LEU A C 1
ATOM 649 O O . LEU A 1 85 ? -3.582 10.006 -7.361 1.00 97.88 85 LEU A O 1
ATOM 653 N N . TYR A 1 86 ? -4.598 8.093 -6.787 1.00 98.12 86 TYR A N 1
ATOM 654 C CA . TYR A 1 86 ? -5.591 8.121 -7.866 1.00 98.12 86 TYR A CA 1
ATOM 655 C C . TYR A 1 86 ? -6.967 8.566 -7.372 1.00 98.12 86 TYR A C 1
ATOM 657 O O . TYR A 1 86 ? -7.679 9.289 -8.077 1.00 98.12 86 TYR A O 1
ATOM 665 N N . ALA A 1 87 ? -7.355 8.136 -6.171 1.00 98.44 87 ALA A N 1
ATOM 666 C CA . ALA A 1 87 ? -8.645 8.471 -5.589 1.00 98.44 87 ALA A CA 1
ATOM 667 C C . ALA A 1 87 ? -8.670 8.284 -4.074 1.00 98.44 87 ALA A C 1
ATOM 669 O O . ALA A 1 87 ? -7.855 7.554 -3.512 1.00 98.44 87 ALA A O 1
ATOM 670 N N . ILE A 1 88 ? -9.672 8.892 -3.450 1.00 98.12 88 ILE A N 1
ATOM 671 C CA . ILE A 1 88 ? -9.977 8.779 -2.024 1.00 98.12 88 ILE A CA 1
ATOM 672 C C . ILE A 1 88 ? -11.367 8.148 -1.883 1.00 98.12 88 ILE A C 1
ATOM 674 O O . ILE A 1 88 ? -12.288 8.496 -2.628 1.00 98.12 88 ILE A O 1
ATOM 678 N N . GLY A 1 89 ? -11.502 7.188 -0.974 1.00 97.19 89 GLY A N 1
ATOM 679 C CA . GLY A 1 89 ? -12.768 6.552 -0.626 1.00 97.19 89 GLY A CA 1
ATOM 680 C C . GLY A 1 89 ? -13.563 7.404 0.362 1.00 97.19 89 GLY A C 1
ATOM 681 O O . GLY A 1 89 ? -12.987 8.063 1.224 1.00 97.19 89 GLY A O 1
ATOM 682 N N . ARG A 1 90 ? -14.888 7.394 0.231 1.00 95.19 90 ARG A N 1
ATOM 683 C CA . ARG A 1 90 ? -15.830 8.052 1.150 1.00 95.19 90 ARG A CA 1
ATOM 684 C C . ARG A 1 90 ? -16.583 7.033 1.997 1.00 95.19 90 ARG A C 1
ATOM 686 O O . ARG A 1 90 ? -16.670 5.866 1.617 1.00 95.19 90 ARG A O 1
ATOM 693 N N . ASP A 1 91 ? -17.192 7.491 3.087 1.00 90.75 91 ASP A N 1
ATOM 694 C CA . ASP A 1 91 ? -17.998 6.652 3.989 1.00 90.75 91 ASP A CA 1
ATOM 695 C C . ASP A 1 91 ? -19.249 6.063 3.312 1.00 90.75 91 ASP A C 1
ATOM 697 O O . ASP A 1 91 ? -19.710 4.980 3.671 1.00 90.75 91 ASP A O 1
ATOM 701 N N . ASP A 1 92 ? -19.760 6.725 2.268 1.00 94.31 92 ASP A N 1
ATOM 702 C CA . ASP A 1 92 ? -20.860 6.241 1.418 1.00 94.31 92 ASP A CA 1
ATOM 703 C C . ASP A 1 92 ? -20.443 5.121 0.442 1.00 94.31 92 ASP A C 1
ATOM 705 O O . ASP A 1 92 ? -21.229 4.701 -0.408 1.00 94.31 92 ASP A O 1
ATOM 709 N N . LYS A 1 93 ? -19.209 4.617 0.574 1.00 94.75 93 LYS A N 1
ATOM 710 C CA . LYS A 1 93 ? -18.611 3.558 -0.250 1.00 94.75 93 LYS A CA 1
ATOM 711 C C . LYS A 1 93 ? -18.412 3.948 -1.716 1.00 94.75 93 LYS A C 1
ATOM 713 O O . LYS A 1 93 ? -18.322 3.082 -2.589 1.00 94.75 93 LYS A O 1
ATOM 718 N N . THR A 1 94 ? -18.300 5.245 -1.993 1.00 96.38 94 THR A N 1
ATOM 719 C CA . THR A 1 94 ? -17.946 5.768 -3.316 1.00 96.38 94 THR A CA 1
ATOM 720 C C . THR A 1 94 ? -16.487 6.219 -3.386 1.00 96.38 94 THR A C 1
ATOM 722 O O . THR A 1 94 ? -15.796 6.382 -2.377 1.00 96.38 94 THR A O 1
ATOM 725 N N . TRP A 1 95 ? -16.005 6.414 -4.614 1.00 98.19 95 TRP A N 1
ATOM 726 C CA . TRP A 1 95 ? -14.671 6.930 -4.900 1.00 98.19 95 TRP A CA 1
ATOM 727 C C . TRP A 1 95 ? -14.735 8.362 -5.420 1.00 98.19 95 TRP A C 1
ATOM 729 O O . TRP A 1 95 ? -15.487 8.661 -6.347 1.00 98.19 95 TRP A O 1
ATOM 739 N N . VAL A 1 96 ? -13.846 9.215 -4.918 1.00 97.88 96 VAL A N 1
ATOM 740 C CA . VAL A 1 96 ? -13.569 10.534 -5.491 1.00 97.88 96 VAL A CA 1
ATOM 741 C C . VAL A 1 96 ? -12.204 10.511 -6.145 1.00 97.88 96 VAL A C 1
ATOM 743 O O . VAL A 1 96 ? -11.190 10.329 -5.472 1.00 97.88 96 VAL A O 1
ATOM 746 N N . ARG A 1 97 ? -12.160 10.732 -7.459 1.00 97.75 97 ARG A N 1
ATOM 747 C CA . ARG A 1 97 ? -10.888 10.904 -8.167 1.00 97.75 97 ARG A CA 1
ATOM 748 C C . ARG A 1 97 ? -10.212 12.184 -7.697 1.00 97.75 97 ARG A C 1
ATOM 750 O O . ARG A 1 97 ? -10.858 13.230 -7.608 1.00 97.75 97 ARG A O 1
ATOM 757 N N . VAL A 1 98 ? -8.911 12.111 -7.439 1.00 96.81 98 VAL A N 1
ATOM 758 C CA . VAL A 1 98 ? -8.150 13.322 -7.124 1.00 96.81 98 VAL A CA 1
ATOM 759 C C . VAL A 1 98 ? -7.971 14.164 -8.384 1.00 96.81 98 VAL A C 1
ATOM 761 O O . VAL A 1 98 ? -7.744 13.629 -9.469 1.00 96.81 98 VAL A O 1
ATOM 764 N N . GLN A 1 99 ? -8.086 15.485 -8.239 1.00 93.44 99 GLN A N 1
ATOM 765 C CA . GLN A 1 99 ? -7.957 16.422 -9.361 1.00 93.44 99 GLN A CA 1
ATOM 766 C C . GLN A 1 99 ? -6.528 16.441 -9.914 1.00 93.44 99 GLN A C 1
ATOM 768 O O . GLN A 1 99 ? -6.322 16.389 -11.122 1.00 93.44 99 GLN A O 1
ATOM 773 N N . VAL A 1 100 ? -5.532 16.451 -9.022 1.00 93.62 100 VAL A N 1
A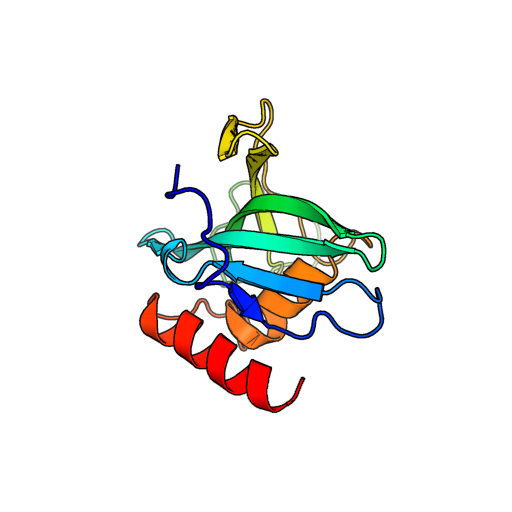TOM 774 C CA . VAL A 1 100 ? -4.111 16.416 -9.380 1.00 93.62 100 VAL A CA 1
ATOM 775 C C . VAL A 1 100 ? -3.526 15.089 -8.914 1.00 93.62 100 VAL A C 1
ATOM 777 O O . VAL A 1 100 ? -3.203 14.912 -7.744 1.00 93.62 100 VAL A O 1
ATOM 780 N N . SER A 1 101 ? -3.401 14.144 -9.843 1.00 95.19 101 SER A N 1
ATOM 781 C CA . SER A 1 101 ? -2.765 12.849 -9.599 1.00 95.19 101 SER A CA 1
ATOM 782 C C . SER A 1 101 ? -1.341 12.878 -10.152 1.00 95.19 101 SER A C 1
ATOM 784 O O . SER A 1 101 ? -1.153 12.718 -11.360 1.00 95.19 101 SER A O 1
ATOM 786 N N . LYS A 1 102 ? -0.352 13.097 -9.281 1.00 92.75 102 LYS A N 1
ATOM 787 C CA . LYS A 1 102 ? 1.077 13.184 -9.629 1.00 92.75 102 LYS A CA 1
ATOM 788 C C . LYS A 1 102 ? 1.894 12.122 -8.895 1.00 92.75 102 LYS A C 1
ATOM 790 O O . LYS A 1 102 ? 1.438 11.583 -7.889 1.00 92.75 102 LYS A O 1
ATOM 795 N N . TRP A 1 103 ? 3.083 11.840 -9.415 1.00 92.62 103 TRP A N 1
ATOM 796 C CA . TRP A 1 103 ? 4.070 11.024 -8.718 1.00 92.62 103 TRP A CA 1
ATOM 797 C C . TRP A 1 103 ? 4.727 11.824 -7.596 1.00 92.62 103 TRP A C 1
ATOM 799 O O . TRP A 1 103 ? 5.019 13.010 -7.759 1.00 92.62 103 TRP A O 1
ATOM 809 N N . GLU A 1 104 ? 4.914 11.171 -6.457 1.00 91.56 104 GLU A N 1
ATOM 810 C CA . GLU A 1 104 ? 5.514 11.732 -5.253 1.00 91.56 104 GLU A CA 1
ATOM 811 C C . GLU A 1 104 ? 6.524 10.735 -4.693 1.00 91.56 104 GLU A C 1
ATOM 813 O O . GLU A 1 104 ? 6.209 9.555 -4.524 1.00 91.56 104 GLU A O 1
ATOM 818 N N . GLU A 1 105 ? 7.726 11.212 -4.389 1.00 90.75 105 GLU A N 1
ATOM 819 C CA . GLU A 1 105 ? 8.772 10.408 -3.761 1.00 90.75 105 GLU A CA 1
ATOM 820 C C . GLU A 1 105 ? 8.367 9.992 -2.336 1.00 90.75 105 GLU A C 1
ATOM 822 O O . GLU A 1 105 ? 7.617 10.687 -1.640 1.00 90.75 105 GLU A O 1
ATOM 827 N N . LEU A 1 106 ? 8.825 8.812 -1.908 1.00 90.00 106 LEU A N 1
ATOM 828 C CA . LEU A 1 106 ? 8.444 8.259 -0.608 1.00 90.00 106 LEU A CA 1
ATOM 829 C C . LEU A 1 106 ? 9.296 8.760 0.565 1.00 90.00 106 LEU A C 1
ATOM 831 O O . LEU A 1 106 ? 8.753 8.914 1.657 1.00 90.00 106 LEU A O 1
ATOM 835 N N . GLU A 1 107 ? 10.597 8.985 0.369 1.00 84.25 107 GLU A N 1
ATOM 836 C CA . GLU A 1 107 ? 11.546 9.141 1.485 1.00 84.25 107 GLU A CA 1
ATOM 837 C C . GLU A 1 107 ? 11.434 10.480 2.226 1.00 84.25 107 GLU A C 1
ATOM 839 O O . GLU A 1 107 ? 11.496 10.508 3.454 1.00 84.25 107 GLU A O 1
ATOM 844 N N . ASP A 1 108 ? 11.168 11.576 1.515 1.00 79.25 108 ASP A N 1
ATOM 845 C CA . ASP A 1 108 ? 11.231 12.928 2.091 1.00 79.25 108 ASP A CA 1
ATOM 846 C C . ASP A 1 108 ? 9.907 13.411 2.723 1.00 79.25 108 ASP A C 1
ATOM 848 O O . ASP A 1 108 ? 9.773 14.579 3.091 1.00 79.25 108 ASP A O 1
ATOM 852 N N . ILE A 1 109 ? 8.901 12.535 2.862 1.00 86.62 109 ILE A N 1
ATOM 853 C CA . ILE A 1 109 ? 7.567 12.901 3.370 1.00 86.62 109 ILE A CA 1
ATOM 854 C C . ILE A 1 109 ? 7.173 12.020 4.560 1.00 86.62 109 ILE A C 1
ATOM 856 O O . ILE A 1 109 ? 6.895 10.827 4.430 1.00 86.62 109 ILE A O 1
ATOM 860 N N . SER A 1 110 ? 7.065 12.638 5.742 1.00 86.88 110 SER A N 1
ATOM 861 C CA . SER A 1 110 ? 6.788 11.935 7.008 1.00 86.88 110 SER A CA 1
ATOM 862 C C . SER A 1 110 ? 5.492 11.109 6.994 1.00 86.88 110 SER A C 1
ATOM 864 O O . SER A 1 110 ? 5.452 10.000 7.529 1.00 86.88 110 SER A O 1
ATOM 866 N N . GLN A 1 111 ? 4.454 11.598 6.311 1.00 89.81 111 GLN A N 1
ATOM 867 C CA . GLN A 1 111 ? 3.142 10.958 6.204 1.00 89.81 111 GLN A CA 1
ATOM 868 C C . GLN A 1 111 ? 3.160 9.684 5.344 1.00 89.81 111 GLN A C 1
ATOM 870 O O . GLN A 1 111 ? 2.210 8.911 5.404 1.00 89.81 111 GLN A O 1
ATOM 875 N N . HIS A 1 112 ? 4.224 9.429 4.574 1.00 94.88 112 HIS A N 1
ATOM 876 C CA . HIS A 1 112 ? 4.338 8.259 3.694 1.00 94.88 112 HIS A CA 1
ATOM 877 C C . HIS A 1 112 ? 4.864 7.002 4.410 1.00 94.88 112 HIS A C 1
ATOM 879 O O . HIS A 1 112 ? 5.375 6.087 3.769 1.00 94.88 112 HIS A O 1
ATOM 885 N N . TYR A 1 113 ? 4.805 6.933 5.743 1.00 94.56 113 TYR A N 1
ATOM 886 C CA . TYR A 1 113 ? 5.348 5.804 6.513 1.00 94.56 113 TYR A CA 1
ATOM 887 C C . TYR A 1 113 ? 4.728 4.451 6.108 1.00 94.56 113 TYR A C 1
ATOM 889 O O . TYR A 1 113 ? 5.466 3.497 5.869 1.00 94.56 113 TYR A O 1
ATOM 897 N N . ALA A 1 114 ? 3.407 4.390 5.906 1.00 96.50 114 ALA A N 1
ATOM 898 C CA . ALA A 1 114 ? 2.726 3.179 5.444 1.00 96.50 114 ALA A CA 1
ATOM 899 C C . ALA A 1 114 ? 3.195 2.759 4.042 1.00 96.50 114 ALA A C 1
ATOM 901 O O . ALA A 1 114 ? 3.503 1.593 3.803 1.00 96.50 114 ALA A O 1
ATOM 902 N N . GLN A 1 115 ? 3.324 3.713 3.119 1.00 97.19 115 GLN A N 1
ATOM 903 C CA . GLN A 1 115 ? 3.799 3.442 1.764 1.00 97.19 115 GLN A CA 1
ATOM 904 C C . GLN A 1 115 ? 5.277 3.043 1.730 1.00 97.19 115 GLN A C 1
ATOM 906 O O . GLN A 1 115 ? 5.652 2.183 0.938 1.00 97.19 115 GLN A O 1
ATOM 911 N N . ARG A 1 116 ? 6.119 3.603 2.606 1.00 94.62 116 ARG A N 1
ATOM 912 C CA . ARG A 1 116 ? 7.518 3.176 2.755 1.00 94.62 116 ARG A CA 1
ATOM 913 C C . ARG A 1 116 ? 7.615 1.733 3.241 1.00 94.62 116 ARG A C 1
ATOM 915 O O . ARG A 1 116 ? 8.407 0.973 2.687 1.00 94.62 116 ARG A O 1
ATOM 922 N N . ALA A 1 117 ? 6.785 1.328 4.204 1.00 94.75 117 ALA A N 1
ATOM 923 C CA . ALA A 1 117 ? 6.709 -0.066 4.639 1.00 94.75 117 ALA A CA 1
ATOM 924 C C . ALA A 1 117 ? 6.261 -0.992 3.492 1.00 94.75 117 ALA A C 1
ATOM 926 O O . ALA A 1 117 ? 6.929 -1.989 3.211 1.00 94.75 117 ALA A O 1
ATOM 927 N N . LEU A 1 118 ? 5.202 -0.616 2.762 1.00 96.75 118 LEU A N 1
ATOM 928 C CA . LEU A 1 118 ? 4.735 -1.333 1.567 1.00 96.75 118 LEU A CA 1
ATOM 929 C C . LEU A 1 118 ? 5.837 -1.497 0.516 1.00 96.75 118 LEU A C 1
ATOM 931 O O . LEU A 1 118 ? 6.089 -2.612 0.060 1.00 96.75 118 LEU A O 1
ATOM 935 N N . SER A 1 119 ? 6.534 -0.412 0.182 1.00 94.75 119 SER A N 1
ATOM 936 C CA . SER A 1 119 ? 7.668 -0.428 -0.743 1.00 94.75 119 SER A CA 1
ATOM 937 C C . SER A 1 119 ? 8.749 -1.393 -0.268 1.00 94.75 119 SER A C 1
ATOM 939 O O . SER A 1 119 ? 9.115 -2.318 -0.987 1.00 94.75 119 SER A O 1
ATOM 941 N N . ARG A 1 120 ? 9.249 -1.203 0.955 1.00 91.25 120 ARG A N 1
ATOM 942 C CA . ARG A 1 120 ? 10.450 -1.884 1.449 1.00 91.25 120 ARG A CA 1
ATOM 943 C C . ARG A 1 120 ? 10.259 -3.383 1.657 1.00 91.25 120 ARG A C 1
ATOM 945 O O . ARG A 1 120 ? 11.198 -4.143 1.430 1.00 91.25 120 ARG A O 1
ATOM 952 N N . TYR A 1 121 ? 9.080 -3.798 2.111 1.00 92.00 121 TYR A N 1
ATOM 953 C CA . TYR A 1 121 ? 8.871 -5.163 2.593 1.00 92.00 121 TYR A CA 1
ATOM 954 C C . TYR A 1 121 ? 7.958 -6.006 1.699 1.00 92.00 121 TYR A C 1
ATOM 956 O O . TYR A 1 121 ? 8.010 -7.233 1.786 1.00 92.00 121 TYR A O 1
ATOM 964 N N . PHE A 1 122 ? 7.142 -5.388 0.835 1.00 95.44 122 PHE A N 1
ATOM 965 C CA . PHE A 1 122 ? 6.056 -6.100 0.156 1.00 95.44 122 PHE A CA 1
ATOM 966 C C . PHE A 1 122 ? 6.048 -5.933 -1.364 1.00 95.44 122 PHE A C 1
ATOM 968 O O . PHE A 1 122 ? 6.003 -6.934 -2.073 1.00 95.44 122 PHE A O 1
ATOM 975 N N . PHE A 1 123 ? 6.076 -4.702 -1.874 1.00 95.94 123 PHE A N 1
ATOM 976 C CA . PHE A 1 123 ? 5.865 -4.421 -3.300 1.00 95.94 123 PHE A CA 1
ATOM 977 C C . PHE A 1 123 ? 7.153 -4.188 -4.085 1.00 95.94 123 PHE A C 1
ATOM 979 O O . PHE A 1 123 ? 7.190 -4.516 -5.270 1.00 95.94 123 PHE A O 1
ATOM 986 N N . CYS A 1 124 ? 8.192 -3.667 -3.430 1.00 93.25 124 CYS A N 1
ATOM 987 C CA . CYS A 1 124 ? 9.495 -3.393 -4.030 1.00 93.25 124 CYS A CA 1
ATOM 988 C C . CYS A 1 124 ? 10.649 -4.052 -3.247 1.00 93.25 124 CYS A C 1
ATOM 990 O O . CYS A 1 124 ? 11.625 -3.363 -2.919 1.00 93.25 124 CYS A O 1
ATOM 992 N N . PRO A 1 125 ? 10.574 -5.351 -2.888 1.00 85.06 125 PRO A N 1
ATOM 993 C CA . PRO A 1 125 ? 11.679 -5.996 -2.188 1.00 85.06 125 PRO A CA 1
ATOM 994 C C . PRO A 1 125 ? 12.957 -5.894 -3.037 1.00 85.06 125 PRO A C 1
ATOM 996 O O . PRO A 1 125 ? 12.958 -6.213 -4.224 1.00 85.06 125 PRO A O 1
ATOM 999 N N . ALA A 1 126 ? 14.046 -5.412 -2.432 1.00 83.88 126 ALA A N 1
ATOM 1000 C CA . ALA A 1 126 ? 15.309 -5.126 -3.126 1.00 83.88 126 ALA A CA 1
ATOM 1001 C C . ALA A 1 126 ? 15.182 -4.154 -4.325 1.00 83.88 126 ALA A C 1
ATOM 1003 O O . ALA A 1 126 ? 15.920 -4.278 -5.297 1.00 83.88 126 ALA A O 1
ATOM 1004 N N . ASN A 1 127 ? 14.260 -3.183 -4.252 1.00 83.38 127 ASN A N 1
ATOM 1005 C CA . ASN A 1 127 ? 13.989 -2.165 -5.283 1.00 83.38 127 ASN A CA 1
ATOM 1006 C C . ASN A 1 127 ? 13.425 -2.707 -6.609 1.00 83.38 127 ASN A C 1
ATOM 1008 O O . ASN A 1 127 ? 13.263 -1.950 -7.566 1.00 83.38 127 ASN A O 1
ATOM 1012 N N . ILE A 1 128 ? 13.055 -3.988 -6.657 1.00 86.44 128 ILE A N 1
ATOM 1013 C CA . ILE A 1 128 ? 12.461 -4.638 -7.827 1.00 86.44 128 ILE A CA 1
ATOM 1014 C C . ILE A 1 128 ? 10.978 -4.870 -7.553 1.00 86.44 128 ILE A C 1
ATOM 1016 O O . ILE A 1 128 ? 10.606 -5.347 -6.482 1.00 86.44 128 ILE A O 1
ATOM 1020 N N . VAL A 1 129 ? 10.127 -4.533 -8.524 1.00 92.06 129 VAL A N 1
ATOM 1021 C CA . VAL A 1 129 ? 8.688 -4.778 -8.410 1.00 92.06 129 VAL A CA 1
ATOM 1022 C C . VAL A 1 129 ? 8.391 -6.275 -8.332 1.00 92.06 129 VAL A C 1
ATOM 1024 O O . VAL A 1 129 ? 9.002 -7.086 -9.029 1.00 92.06 129 VAL A O 1
ATOM 1027 N N . VAL A 1 130 ? 7.434 -6.648 -7.483 1.00 94.44 130 VAL A N 1
ATOM 1028 C CA . VAL A 1 130 ? 6.863 -8.002 -7.472 1.00 94.44 130 VAL A CA 1
ATOM 1029 C C . VAL A 1 130 ? 6.386 -8.422 -8.867 1.00 94.44 130 VAL A C 1
ATOM 1031 O O . VAL A 1 130 ? 5.906 -7.609 -9.652 1.00 94.44 130 VAL A O 1
ATOM 1034 N N . ARG A 1 131 ? 6.467 -9.715 -9.178 1.00 92.69 131 ARG A N 1
ATOM 1035 C CA . ARG A 1 131 ? 6.176 -10.241 -10.521 1.00 92.69 131 ARG A CA 1
ATOM 1036 C C . ARG A 1 131 ? 4.692 -10.247 -10.868 1.00 92.69 131 ARG A C 1
ATOM 1038 O O . ARG A 1 131 ? 4.357 -10.286 -12.043 1.00 92.69 131 ARG A O 1
ATOM 1045 N N . ASN A 1 132 ? 3.818 -10.348 -9.868 1.00 95.62 132 ASN A N 1
ATOM 1046 C CA . ASN A 1 132 ? 2.365 -10.429 -10.039 1.00 95.62 132 ASN A CA 1
ATOM 1047 C C . ASN A 1 132 ? 1.625 -10.231 -8.705 1.00 95.62 132 ASN A C 1
ATOM 1049 O O . ASN A 1 132 ? 2.221 -10.203 -7.624 1.00 95.62 132 ASN A O 1
ATOM 1053 N N . GLU A 1 133 ? 0.298 -10.161 -8.784 1.00 96.75 133 GLU A N 1
ATOM 1054 C CA . GLU A 1 133 ? -0.617 -9.988 -7.655 1.00 96.75 133 GLU A CA 1
ATOM 1055 C C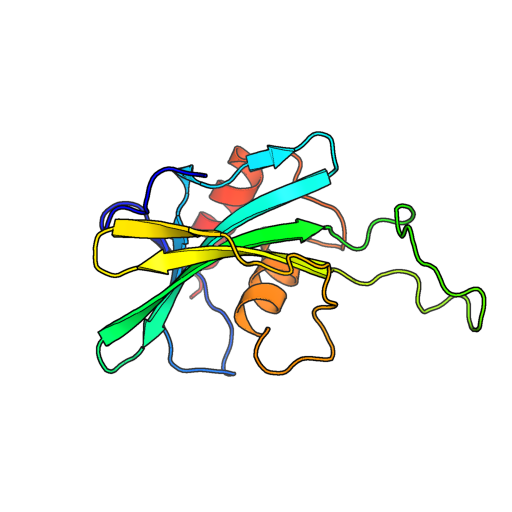 . GLU A 1 133 ? -0.463 -11.103 -6.622 1.00 96.75 133 GLU A C 1
ATOM 1057 O O . GLU A 1 133 ? -0.493 -10.855 -5.416 1.00 96.75 133 GLU A O 1
ATOM 1062 N N . ARG A 1 134 ? -0.273 -12.349 -7.079 1.00 97.19 134 ARG A N 1
ATOM 1063 C CA . ARG A 1 134 ? -0.119 -13.502 -6.183 1.00 97.19 134 ARG A CA 1
ATOM 1064 C C . ARG A 1 134 ? 1.116 -13.338 -5.304 1.00 97.19 134 ARG A C 1
ATOM 1066 O O . ARG A 1 134 ? 1.042 -13.636 -4.115 1.00 97.19 134 ARG A O 1
ATOM 1073 N N . GLU A 1 135 ? 2.229 -12.877 -5.863 1.00 96.31 135 GLU A N 1
ATOM 1074 C CA . GLU A 1 135 ? 3.452 -12.621 -5.105 1.00 96.31 135 GLU A CA 1
ATOM 1075 C C . GLU A 1 135 ? 3.262 -11.515 -4.061 1.00 96.31 135 GLU A C 1
ATOM 1077 O O . GLU A 1 135 ? 3.583 -11.748 -2.894 1.00 96.31 135 GLU A O 1
ATOM 1082 N N . ALA A 1 136 ? 2.654 -10.382 -4.434 1.00 96.44 136 ALA A N 1
ATOM 1083 C CA . ALA A 1 136 ? 2.312 -9.305 -3.498 1.00 96.44 136 ALA A CA 1
ATOM 1084 C C . ALA A 1 136 ? 1.420 -9.789 -2.344 1.00 96.44 136 ALA A C 1
ATOM 1086 O O . ALA A 1 136 ? 1.725 -9.559 -1.173 1.00 96.44 136 ALA A O 1
ATOM 1087 N N . ILE A 1 137 ? 0.333 -10.502 -2.658 1.00 96.31 137 ILE A N 1
ATOM 1088 C CA . ILE A 1 137 ? -0.608 -11.025 -1.656 1.00 96.31 137 ILE A CA 1
ATOM 1089 C C . ILE A 1 137 ? 0.098 -11.986 -0.696 1.00 96.31 137 ILE A C 1
ATOM 1091 O O . ILE A 1 137 ? -0.135 -11.944 0.510 1.00 96.31 137 ILE A O 1
ATOM 1095 N N . GLN A 1 138 ? 0.956 -12.868 -1.211 1.00 95.62 138 GLN A N 1
ATOM 1096 C CA . GLN A 1 138 ? 1.695 -13.814 -0.375 1.00 95.62 138 GLN A CA 1
ATOM 1097 C C . GLN A 1 138 ? 2.747 -13.117 0.492 1.00 95.62 138 GLN A C 1
ATOM 1099 O O . GLN A 1 138 ? 2.938 -13.520 1.637 1.00 95.62 138 GLN A O 1
ATOM 1104 N N . ALA A 1 139 ? 3.407 -12.071 -0.015 1.00 94.38 139 ALA A N 1
ATOM 1105 C CA . ALA A 1 139 ? 4.317 -11.257 0.784 1.00 94.38 139 ALA A CA 1
ATOM 1106 C C . ALA A 1 139 ? 3.584 -10.607 1.966 1.00 94.38 139 ALA A C 1
ATOM 1108 O O . ALA A 1 139 ? 4.033 -10.752 3.101 1.00 94.38 139 ALA A O 1
ATOM 1109 N N . LEU A 1 140 ? 2.421 -9.989 1.715 1.00 95.19 140 LEU A N 1
ATOM 1110 C CA . LEU A 1 140 ? 1.575 -9.401 2.759 1.00 95.19 140 LEU A CA 1
ATOM 1111 C C . LEU A 1 140 ? 1.175 -10.445 3.803 1.00 95.19 140 LEU A C 1
ATOM 1113 O O . LEU A 1 140 ? 1.475 -10.267 4.976 1.00 95.19 140 LEU A O 1
ATOM 1117 N N . LYS A 1 141 ? 0.616 -11.585 3.373 1.00 93.75 141 LYS A N 1
ATOM 1118 C CA . LYS A 1 141 ? 0.202 -12.671 4.280 1.00 93.75 141 LYS A CA 1
ATOM 1119 C C . LYS A 1 141 ? 1.333 -13.194 5.163 1.00 93.75 141 LYS A C 1
ATOM 1121 O O . LYS A 1 141 ? 1.084 -13.533 6.314 1.00 93.75 141 LYS A O 1
ATOM 1126 N N . ARG A 1 142 ? 2.557 -13.293 4.635 1.00 90.56 142 ARG A N 1
ATOM 1127 C CA . ARG A 1 142 ? 3.723 -13.715 5.426 1.00 90.56 142 ARG A CA 1
ATOM 1128 C C . ARG A 1 142 ? 4.163 -12.638 6.412 1.00 90.56 142 ARG A C 1
ATOM 1130 O O . ARG A 1 142 ? 4.481 -12.974 7.544 1.00 90.56 142 ARG A O 1
ATOM 1137 N N . GLY A 1 143 ? 4.167 -11.369 6.006 1.00 82.62 143 GLY A N 1
ATOM 1138 C CA . GLY A 1 143 ? 4.517 -10.262 6.901 1.00 82.62 143 GLY A CA 1
ATOM 1139 C C . GLY A 1 143 ? 3.510 -10.071 8.034 1.00 82.62 143 GLY A C 1
ATOM 1140 O O . GLY A 1 143 ? 3.921 -9.787 9.151 1.00 82.62 143 GLY A O 1
ATOM 1141 N N . SER A 1 144 ? 2.220 -10.331 7.791 1.00 72.75 144 SER A N 1
ATOM 1142 C CA . SER A 1 144 ? 1.179 -10.294 8.828 1.00 72.75 144 SER A CA 1
ATOM 1143 C C . SER A 1 144 ? 1.398 -11.295 9.971 1.00 72.75 144 SER A C 1
ATOM 1145 O O . SER A 1 144 ? 0.810 -11.128 11.029 1.00 72.75 144 SER A O 1
ATOM 1147 N N . LEU A 1 145 ? 2.195 -12.354 9.772 1.00 61.38 145 LEU A N 1
ATOM 1148 C CA . LEU A 1 145 ? 2.489 -13.353 10.812 1.00 61.38 145 LEU A CA 1
ATOM 1149 C C . LEU A 1 145 ? 3.566 -12.888 11.805 1.00 61.38 145 LEU A C 1
ATOM 1151 O O . LEU A 1 145 ? 3.803 -13.562 12.806 1.00 61.38 145 LEU A O 1
ATOM 1155 N N . HIS A 1 146 ? 4.234 -11.772 11.509 1.00 51.16 146 HIS A N 1
ATOM 1156 C CA . HIS A 1 146 ? 5.309 -11.192 12.314 1.00 51.16 146 HIS A CA 1
ATOM 1157 C C . HIS A 1 146 ? 4.978 -9.781 12.831 1.00 51.16 146 HIS A C 1
ATOM 1159 O O . HIS A 1 146 ? 5.850 -9.154 13.430 1.00 51.16 146 HIS A O 1
ATOM 1165 N N . ALA A 1 147 ? 3.759 -9.302 12.562 1.00 47.66 147 ALA A N 1
ATOM 1166 C CA . ALA A 1 147 ? 3.218 -8.012 12.988 1.00 47.66 147 ALA A CA 1
ATOM 1167 C C . ALA A 1 147 ? 2.469 -8.130 14.323 1.00 47.66 147 ALA A C 1
ATOM 1169 O O . ALA A 1 147 ? 1.859 -9.200 14.560 1.00 47.66 147 ALA A O 1
#

Secondary structure (DSSP, 8-state):
-PPPPPTT-EEEE---TT-S-EEEEEGGG-EE-TTSEEEEEEEEE-TT--EEEEEEEEE---SS--TT--S-S-TT-----EEEEEEEE-TTS-EEE-SS--EEESTT-GGGHHHHHHIIIIISGGG---SSHHHHHHHHHHHTT--